Protein AF-A0A6C0KZP8-F1 (afdb_monomer_lite)

Radius of gyration: 28.3 Å; chains: 1; bounding box: 44×33×74 Å

pLDDT: mean 78.96, std 12.39, range [49.78, 97.56]

Organism: NCBI:txid1070528

Structure (mmCIF, N/CA/C/O backbone):
data_AF-A0A6C0KZP8-F1
#
_entry.id   AF-A0A6C0KZP8-F1
#
loop_
_atom_site.group_PDB
_atom_site.id
_atom_site.type_symbol
_atom_site.label_atom_id
_atom_site.label_alt_id
_atom_site.label_comp_id
_atom_site.label_asym_id
_atom_site.label_entity_id
_atom_site.label_seq_id
_atom_site.pdbx_PDB_ins_code
_atom_site.Cartn_x
_atom_site.Cartn_y
_atom_site.Cartn_z
_atom_site.occupancy
_atom_site.B_iso_or_equiv
_atom_site.auth_seq_id
_atom_site.auth_comp_id
_atom_site.auth_asym_id
_atom_site.auth_atom_id
_atom_site.pdbx_PDB_model_num
ATOM 1 N N . MET A 1 1 ? 17.379 4.458 -38.848 1.00 66.50 1 MET A N 1
ATOM 2 C CA . MET A 1 1 ? 18.117 4.323 -37.575 1.00 66.50 1 MET A CA 1
ATOM 3 C C . MET A 1 1 ? 17.401 4.997 -36.400 1.00 66.50 1 MET A C 1
ATOM 5 O O . MET A 1 1 ? 17.116 4.318 -35.428 1.00 66.50 1 MET A O 1
ATOM 9 N N . PHE A 1 2 ? 17.013 6.278 -36.483 1.00 81.31 2 PHE A N 1
ATOM 10 C CA . PHE A 1 2 ? 16.270 6.936 -35.388 1.00 81.31 2 PHE A CA 1
ATOM 11 C C . PHE A 1 2 ? 14.881 6.336 -35.119 1.00 81.31 2 PHE A C 1
ATOM 13 O O . PHE A 1 2 ? 14.540 6.092 -33.972 1.00 81.31 2 PHE A O 1
ATOM 20 N N . ARG A 1 3 ? 14.112 5.997 -36.164 1.00 88.44 3 ARG A N 1
ATOM 21 C CA . ARG A 1 3 ? 12.767 5.398 -36.013 1.00 88.44 3 ARG A CA 1
ATOM 22 C C . ARG A 1 3 ? 12.780 4.064 -35.256 1.00 88.44 3 ARG A C 1
ATOM 24 O O . ARG A 1 3 ? 11.904 3.811 -34.439 1.00 88.44 3 ARG A O 1
ATOM 31 N N . THR A 1 4 ? 13.792 3.233 -35.505 1.00 92.12 4 THR A N 1
ATOM 32 C CA . THR A 1 4 ? 13.975 1.943 -34.825 1.00 92.12 4 THR A CA 1
ATOM 33 C C . THR A 1 4 ? 14.441 2.127 -33.382 1.00 92.12 4 THR A C 1
ATOM 35 O O . THR A 1 4 ? 13.974 1.412 -32.503 1.00 92.12 4 THR A O 1
ATOM 38 N N . LEU A 1 5 ? 15.295 3.123 -33.118 1.00 94.81 5 LEU A N 1
ATOM 39 C CA . LEU A 1 5 ? 15.718 3.488 -31.763 1.00 94.81 5 LEU A CA 1
ATOM 40 C C . LEU A 1 5 ? 14.537 4.003 -30.924 1.00 94.81 5 LEU A C 1
ATOM 42 O O . LEU A 1 5 ? 14.352 3.571 -29.791 1.00 94.81 5 LEU A O 1
ATOM 46 N N . SER A 1 6 ? 13.703 4.876 -31.495 1.00 94.69 6 SER A N 1
ATOM 47 C CA . SER A 1 6 ? 12.502 5.394 -30.833 1.00 94.69 6 SER A CA 1
ATOM 48 C C . SER A 1 6 ? 11.494 4.287 -30.519 1.00 94.69 6 SER A C 1
ATOM 50 O O . SER A 1 6 ? 10.936 4.271 -29.427 1.00 94.69 6 SER A O 1
ATOM 52 N N . LEU A 1 7 ? 11.299 3.330 -31.435 1.00 95.44 7 LEU A N 1
ATOM 53 C CA . LEU A 1 7 ? 10.453 2.154 -31.201 1.00 95.44 7 LEU A CA 1
ATOM 54 C C . LEU A 1 7 ? 10.996 1.261 -30.080 1.00 95.44 7 LEU A C 1
ATOM 56 O O . LEU A 1 7 ? 10.230 0.833 -29.220 1.00 95.44 7 LEU A O 1
ATOM 60 N N . ALA A 1 8 ? 12.307 1.011 -30.057 1.00 95.44 8 ALA A N 1
ATOM 61 C CA . ALA A 1 8 ? 12.935 0.221 -29.002 1.00 95.44 8 ALA A CA 1
ATOM 62 C C . ALA A 1 8 ? 12.774 0.885 -27.625 1.00 95.44 8 ALA A C 1
ATOM 64 O O . ALA A 1 8 ? 12.416 0.222 -26.655 1.00 95.44 8 ALA A O 1
ATOM 65 N N . LEU A 1 9 ? 12.970 2.203 -27.547 1.00 96.38 9 LEU A N 1
ATOM 66 C CA . LEU A 1 9 ? 12.841 2.958 -26.302 1.00 96.38 9 LEU A CA 1
ATOM 67 C C . LEU A 1 9 ? 11.388 3.004 -25.808 1.00 96.38 9 LEU A C 1
ATOM 69 O O . LEU A 1 9 ? 11.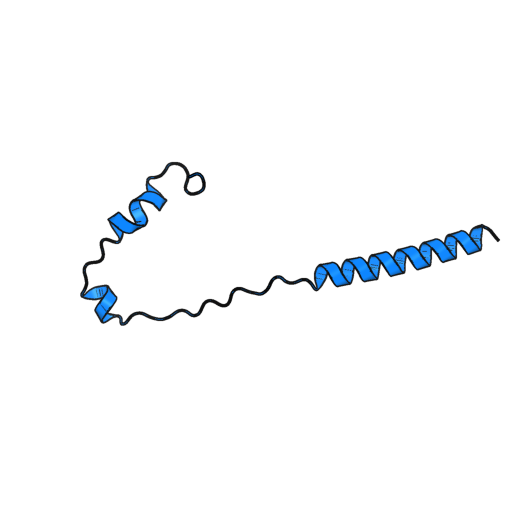138 2.852 -24.614 1.00 96.38 9 LEU A O 1
ATOM 73 N N . LEU A 1 10 ? 10.426 3.125 -26.727 1.00 96.31 10 LEU A N 1
ATOM 74 C CA . LEU A 1 10 ? 9.000 3.052 -26.415 1.00 96.31 10 LEU A CA 1
ATOM 75 C C . LEU A 1 10 ? 8.605 1.674 -25.862 1.00 96.31 10 LEU A C 1
ATOM 77 O O . LEU A 1 10 ? 7.914 1.603 -24.849 1.00 96.31 10 LEU A O 1
ATOM 81 N N . LEU A 1 11 ? 9.088 0.586 -26.466 1.00 97.25 11 LEU A N 1
ATOM 82 C CA . LEU A 1 11 ? 8.833 -0.773 -25.975 1.00 97.25 11 LEU A CA 1
ATOM 83 C C . LEU A 1 11 ? 9.423 -0.999 -24.580 1.00 97.25 11 LEU A C 1
ATOM 85 O O . LEU A 1 11 ? 8.735 -1.510 -23.698 1.00 97.25 11 LEU A O 1
ATOM 89 N N . ILE A 1 12 ? 10.664 -0.564 -24.355 1.00 97.31 12 ILE A N 1
ATOM 90 C CA . ILE A 1 12 ? 11.317 -0.640 -23.042 1.00 97.31 12 ILE A CA 1
ATOM 91 C C . ILE A 1 12 ? 10.523 0.159 -21.996 1.00 97.31 12 ILE A C 1
ATOM 93 O O . ILE A 1 12 ? 10.305 -0.322 -20.884 1.00 97.31 12 ILE A O 1
ATOM 97 N N . GLY A 1 13 ? 10.032 1.346 -22.359 1.00 97.00 13 GLY A N 1
ATOM 98 C CA . GLY A 1 13 ? 9.194 2.170 -21.488 1.00 97.00 13 GLY A CA 1
ATOM 99 C C . GLY A 1 13 ? 7.897 1.471 -21.077 1.00 97.00 13 GLY A C 1
ATOM 100 O O . GLY A 1 13 ? 7.565 1.444 -19.893 1.00 97.00 13 GLY A O 1
ATOM 101 N N . ILE A 1 14 ? 7.196 0.841 -22.023 1.00 97.56 14 ILE A N 1
ATOM 102 C CA . ILE A 1 14 ? 5.963 0.088 -21.742 1.00 97.56 14 ILE A CA 1
ATOM 103 C C . ILE A 1 14 ? 6.242 -1.073 -20.775 1.00 97.56 14 ILE A C 1
ATOM 105 O O . ILE A 1 14 ? 5.490 -1.282 -19.821 1.00 97.56 14 ILE A O 1
ATOM 109 N N . VAL A 1 15 ? 7.349 -1.797 -20.962 1.00 97.44 15 VAL A N 1
ATOM 110 C CA . VAL A 1 15 ? 7.750 -2.884 -20.055 1.00 97.44 15 VAL A CA 1
ATOM 111 C C . VAL A 1 15 ? 7.990 -2.356 -18.637 1.00 97.44 15 VAL A C 1
ATOM 113 O O . VAL A 1 15 ? 7.464 -2.914 -17.677 1.00 97.44 15 VAL A O 1
ATOM 116 N N . PHE A 1 16 ? 8.704 -1.243 -18.473 1.00 96.94 16 PHE A N 1
ATOM 117 C CA . PHE A 1 16 ? 8.927 -0.680 -17.138 1.00 96.94 16 PHE A CA 1
ATOM 118 C C . PHE A 1 16 ? 7.646 -0.165 -16.475 1.00 96.94 16 PHE A C 1
ATOM 120 O O . PHE A 1 16 ? 7.456 -0.387 -15.277 1.00 96.94 16 PHE A O 1
ATOM 127 N N . ILE A 1 17 ? 6.739 0.453 -17.237 1.00 96.62 17 ILE A N 1
ATOM 128 C CA . ILE A 1 17 ? 5.435 0.905 -16.728 1.00 96.62 17 ILE A CA 1
ATOM 129 C C . ILE A 1 17 ? 4.609 -0.286 -16.230 1.00 96.62 17 ILE A C 1
ATOM 131 O O . ILE A 1 17 ? 4.074 -0.243 -15.124 1.00 96.62 17 ILE A O 1
ATOM 135 N N . THR A 1 18 ? 4.534 -1.371 -17.006 1.00 95.62 18 THR A N 1
ATOM 136 C CA . THR A 1 18 ? 3.764 -2.568 -16.621 1.00 95.62 18 THR A CA 1
ATOM 137 C C . THR A 1 18 ? 4.341 -3.259 -15.380 1.00 95.62 18 THR A C 1
ATOM 139 O O . THR A 1 18 ? 3.586 -3.646 -14.485 1.00 95.62 18 THR A O 1
ATOM 142 N N . ILE A 1 19 ? 5.669 -3.343 -15.250 1.00 95.19 19 ILE A N 1
ATOM 143 C CA . ILE A 1 19 ? 6.327 -3.870 -14.041 1.00 95.19 19 ILE A CA 1
ATOM 144 C C . ILE A 1 19 ? 6.037 -2.981 -12.822 1.00 95.19 19 ILE A C 1
ATOM 146 O O . ILE A 1 19 ? 5.748 -3.490 -11.739 1.00 95.19 19 ILE A O 1
ATOM 150 N N . GLY A 1 20 ? 6.104 -1.657 -12.974 1.00 92.88 20 GLY A N 1
ATOM 151 C CA . GLY A 1 20 ? 5.804 -0.719 -11.889 1.00 92.88 20 GLY A CA 1
ATOM 152 C C . GLY A 1 20 ? 4.350 -0.812 -11.427 1.00 92.88 20 GLY A C 1
ATOM 153 O O . GLY A 1 20 ? 4.084 -0.902 -10.229 1.00 92.88 20 GLY A O 1
ATOM 154 N N . TYR A 1 21 ? 3.416 -0.864 -12.377 1.00 93.12 21 TYR A N 1
ATOM 155 C CA . TYR A 1 21 ? 1.986 -0.959 -12.096 1.00 93.12 21 TYR A CA 1
ATOM 156 C C . TYR A 1 21 ? 1.628 -2.259 -11.370 1.00 93.12 21 TYR A C 1
ATOM 158 O O . TYR A 1 21 ? 0.960 -2.229 -10.340 1.00 93.12 21 TYR A O 1
ATOM 166 N N . THR A 1 22 ? 2.138 -3.398 -11.846 1.00 89.56 22 THR A N 1
ATOM 167 C CA . THR A 1 22 ? 1.876 -4.700 -11.209 1.00 89.56 22 THR A CA 1
ATOM 168 C C . THR A 1 22 ? 2.412 -4.760 -9.780 1.00 89.56 22 THR A C 1
ATOM 170 O O . THR A 1 22 ? 1.695 -5.192 -8.881 1.00 89.56 22 THR A O 1
ATOM 173 N N . LYS A 1 23 ? 3.625 -4.254 -9.524 1.00 86.25 23 LYS A N 1
ATOM 174 C CA . LYS A 1 23 ? 4.181 -4.161 -8.162 1.00 86.25 23 LYS A CA 1
ATOM 175 C C . LYS A 1 23 ? 3.348 -3.272 -7.238 1.00 86.25 23 LYS A C 1
ATOM 177 O O . LYS A 1 23 ? 3.180 -3.609 -6.071 1.00 86.25 23 LYS A O 1
ATOM 182 N N . MET A 1 24 ? 2.815 -2.164 -7.751 1.00 84.44 24 MET A N 1
ATOM 183 C CA . MET A 1 24 ? 1.963 -1.261 -6.975 1.00 84.44 24 MET A CA 1
ATOM 184 C C . MET A 1 24 ? 0.648 -1.933 -6.563 1.00 84.44 24 MET A C 1
ATOM 186 O O . MET A 1 24 ? 0.225 -1.790 -5.422 1.00 84.44 24 MET A O 1
ATOM 190 N N . THR A 1 25 ? 0.025 -2.702 -7.458 1.00 77.56 25 THR A N 1
ATOM 191 C CA . THR A 1 25 ? -1.232 -3.412 -7.171 1.00 77.56 25 THR A CA 1
ATOM 192 C C . THR A 1 25 ? -1.055 -4.570 -6.186 1.00 77.56 25 THR A C 1
ATOM 194 O O . THR A 1 25 ? -1.986 -4.896 -5.459 1.00 77.56 25 THR A O 1
ATOM 197 N N . ILE A 1 26 ? 0.125 -5.194 -6.139 1.00 78.06 26 ILE A N 1
ATOM 198 C CA . ILE A 1 26 ? 0.394 -6.355 -5.272 1.00 78.06 26 ILE A CA 1
ATOM 199 C C . ILE A 1 26 ? 0.702 -5.945 -3.820 1.00 78.06 26 ILE A C 1
ATOM 201 O O . ILE A 1 26 ? 0.599 -6.774 -2.916 1.00 78.06 26 ILE A O 1
ATOM 205 N N . ASN A 1 27 ? 1.012 -4.670 -3.562 1.00 75.88 27 ASN A N 1
ATOM 206 C CA . ASN A 1 27 ? 1.143 -4.135 -2.205 1.00 75.88 27 ASN A CA 1
ATOM 207 C C . ASN A 1 27 ? -0.237 -3.976 -1.545 1.00 75.88 27 ASN A C 1
ATOM 209 O O . ASN A 1 27 ? -0.744 -2.872 -1.354 1.00 75.88 27 ASN A O 1
ATOM 213 N N . CYS A 1 28 ? -0.852 -5.097 -1.182 1.00 74.25 28 CYS A N 1
ATOM 214 C CA . CYS A 1 28 ? -1.993 -5.111 -0.281 1.00 74.25 28 CYS A CA 1
ATOM 215 C C . CYS A 1 28 ? -1.477 -4.860 1.146 1.00 74.25 28 CYS A C 1
ATOM 217 O O . CYS A 1 28 ? -0.659 -5.652 1.622 1.00 74.25 28 CYS A O 1
ATOM 219 N N . PRO A 1 29 ? -1.927 -3.802 1.847 1.00 77.62 29 PRO A N 1
ATOM 220 C CA . PRO A 1 29 ? -1.619 -3.655 3.264 1.00 77.62 29 PRO A CA 1
ATOM 221 C C . PRO A 1 29 ? -2.135 -4.883 4.020 1.00 77.62 29 PRO A C 1
ATOM 223 O O . PRO A 1 29 ? -3.197 -5.422 3.687 1.00 77.62 29 PRO A O 1
ATOM 226 N N . GLU A 1 30 ? -1.378 -5.345 5.016 1.00 76.62 30 GLU A N 1
ATOM 227 C CA . GLU A 1 30 ? -1.778 -6.496 5.822 1.00 76.62 30 GLU A CA 1
ATOM 228 C C . GLU A 1 30 ? -3.182 -6.270 6.392 1.00 76.62 30 GLU A C 1
ATOM 230 O O . GLU A 1 30 ? -3.474 -5.253 7.028 1.00 76.62 30 GLU A O 1
ATOM 235 N N . LYS A 1 31 ? -4.083 -7.221 6.133 1.00 75.00 31 LYS A N 1
ATOM 236 C CA . LYS A 1 31 ? -5.444 -7.157 6.657 1.00 75.00 31 LYS A CA 1
ATOM 237 C C . LYS A 1 31 ? -5.368 -7.322 8.170 1.00 75.00 31 LYS A C 1
ATOM 239 O O . LYS A 1 31 ? -5.000 -8.396 8.643 1.00 75.00 31 LYS A O 1
ATOM 244 N N . ILE A 1 32 ? -5.744 -6.282 8.915 1.00 77.44 32 ILE A N 1
ATOM 245 C CA . ILE A 1 32 ? -5.834 -6.345 10.377 1.00 77.44 32 ILE A CA 1
ATOM 246 C C . ILE A 1 32 ? -6.765 -7.509 10.743 1.00 77.44 32 ILE A C 1
ATOM 248 O O . ILE A 1 32 ? -7.950 -7.511 10.397 1.00 77.44 32 ILE A O 1
ATO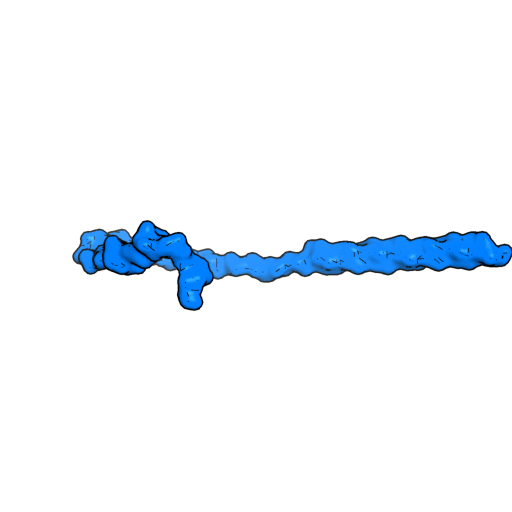M 252 N N . GLN A 1 33 ? -6.216 -8.531 11.399 1.00 78.88 33 GLN A N 1
ATOM 253 C CA . GLN A 1 33 ? -6.981 -9.680 11.868 1.00 78.88 33 GLN A CA 1
ATOM 254 C C . GLN A 1 33 ? -7.522 -9.371 13.263 1.00 78.88 33 GLN A C 1
ATOM 256 O O . GLN A 1 33 ? -6.783 -9.377 14.246 1.00 78.88 33 GLN A O 1
ATOM 261 N N . TYR A 1 34 ? -8.821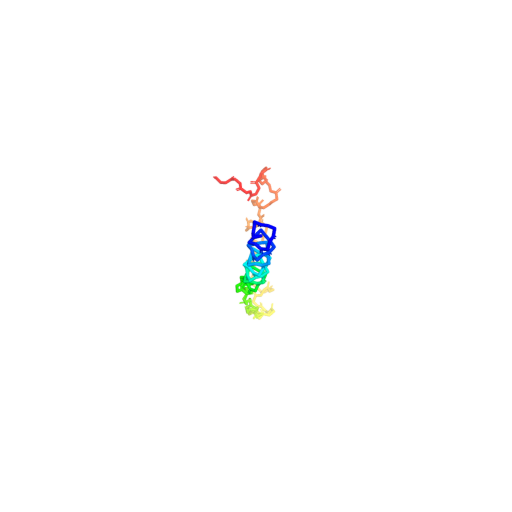 -9.098 13.361 1.00 77.12 34 TYR A N 1
ATOM 262 C CA . TYR A 1 34 ? -9.486 -8.950 14.651 1.00 77.12 34 TYR A CA 1
ATOM 263 C C . TYR A 1 34 ? -9.892 -10.325 15.176 1.00 77.12 34 TYR A C 1
ATOM 265 O O . TYR A 1 34 ? -10.665 -11.042 14.541 1.00 77.12 34 TYR A O 1
ATOM 273 N N . ARG A 1 35 ? -9.405 -10.687 16.364 1.00 75.81 35 ARG A N 1
ATOM 274 C CA . ARG A 1 35 ? -9.945 -11.814 17.124 1.00 75.81 35 ARG A CA 1
ATOM 275 C C . ARG A 1 35 ? -11.039 -11.282 18.042 1.00 75.81 35 ARG A C 1
ATOM 277 O O . ARG A 1 35 ? -10.737 -10.660 19.056 1.00 75.81 35 ARG A O 1
ATOM 284 N N . TYR A 1 36 ? -12.300 -11.523 17.692 1.00 72.12 36 TYR A N 1
ATOM 285 C CA . TYR A 1 36 ? -13.408 -11.239 18.601 1.00 72.12 36 TYR A CA 1
ATOM 286 C C . TYR A 1 36 ? -13.368 -12.247 19.754 1.00 72.12 36 TYR A C 1
ATOM 288 O O . TYR A 1 36 ? -13.504 -13.453 19.540 1.00 72.12 36 TYR A O 1
ATOM 296 N N . ILE A 1 37 ? -13.117 -11.760 20.968 1.00 75.31 37 ILE A N 1
ATOM 297 C CA . ILE A 1 37 ? -13.200 -12.557 22.192 1.00 75.31 37 ILE A CA 1
ATOM 298 C C . ILE A 1 37 ? -14.595 -12.298 22.764 1.00 75.31 37 ILE A C 1
ATOM 300 O O . ILE A 1 37 ? -14.826 -11.194 23.261 1.00 75.31 37 ILE A O 1
ATOM 304 N N . PRO A 1 38 ? -15.530 -13.262 22.684 1.00 67.75 38 PRO A N 1
ATOM 305 C CA . PRO A 1 38 ? -16.827 -13.092 23.314 1.00 67.75 38 PRO A CA 1
ATOM 306 C C . PRO A 1 38 ? -16.619 -12.998 24.826 1.00 67.75 38 PRO A C 1
ATOM 308 O O . PRO A 1 38 ? -15.988 -13.872 25.430 1.00 67.75 38 PRO A O 1
ATOM 311 N N . ARG A 1 39 ? -17.136 -11.935 25.442 1.00 67.25 39 ARG A N 1
ATOM 312 C CA . ARG A 1 39 ? -17.295 -11.904 26.897 1.00 67.25 39 ARG A CA 1
ATOM 313 C C . ARG A 1 39 ? -18.403 -12.887 27.263 1.00 67.25 39 ARG A C 1
ATOM 315 O O . ARG A 1 39 ? -19.266 -13.209 26.443 1.00 67.25 39 ARG A O 1
ATOM 322 N N . LYS A 1 40 ? -18.364 -13.438 28.475 1.00 74.94 40 LYS A N 1
ATOM 323 C CA . LYS A 1 40 ? -19.451 -14.316 28.922 1.00 74.94 40 LYS A CA 1
ATOM 324 C C . LYS A 1 40 ? -20.711 -13.458 29.036 1.00 74.94 40 LYS A C 1
ATOM 326 O O . LYS A 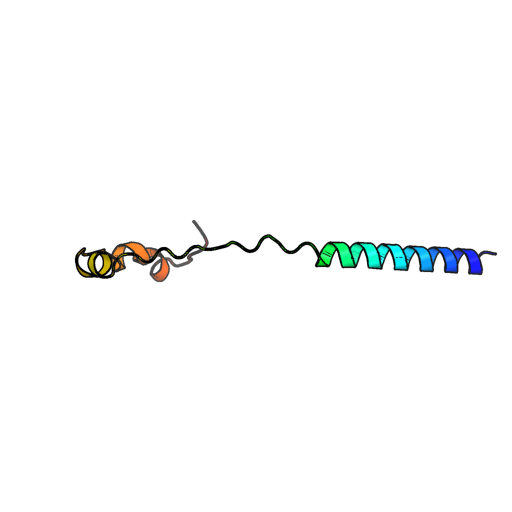1 40 ? -20.664 -12.419 29.678 1.00 74.94 40 LYS A O 1
ATOM 331 N N . ILE A 1 41 ? -21.827 -13.915 28.465 1.00 62.28 41 ILE A N 1
ATOM 332 C CA . ILE A 1 41 ? -23.136 -13.225 28.486 1.00 62.28 41 ILE A CA 1
ATOM 333 C C . ILE A 1 41 ? -23.487 -12.727 29.901 1.00 62.28 41 ILE A C 1
ATOM 335 O O . ILE A 1 41 ? -23.958 -11.611 30.093 1.00 62.28 41 ILE A O 1
ATOM 339 N N . TYR A 1 42 ? -23.170 -13.540 30.909 1.00 58.62 42 TYR A N 1
ATOM 340 C CA . TYR A 1 42 ? -23.385 -13.223 32.316 1.00 58.62 42 TYR A CA 1
ATOM 341 C C . TYR A 1 42 ? -22.585 -12.006 32.806 1.00 58.62 42 TYR A C 1
ATOM 343 O O . TYR A 1 42 ? -23.089 -11.247 33.618 1.00 58.62 42 TYR A O 1
ATOM 351 N N . GLU A 1 43 ? -21.372 -11.767 32.309 1.00 63.53 43 GLU A N 1
ATOM 352 C CA . GLU A 1 43 ? -20.570 -10.600 32.701 1.00 63.53 43 GLU A CA 1
ATOM 353 C C . GLU A 1 43 ? -21.112 -9.296 32.089 1.00 63.53 43 GLU A C 1
ATOM 355 O O . GLU A 1 43 ? -20.987 -8.240 32.700 1.00 63.53 43 GLU A O 1
ATOM 360 N N . GLU A 1 44 ? -21.752 -9.359 30.918 1.00 63.91 44 GLU A N 1
ATOM 361 C CA . GLU A 1 44 ? -22.374 -8.193 30.268 1.00 63.91 44 GLU A CA 1
ATOM 362 C C . GLU A 1 44 ? -23.732 -7.823 30.880 1.00 63.91 44 GLU A C 1
ATOM 364 O O . GLU A 1 44 ? -24.135 -6.666 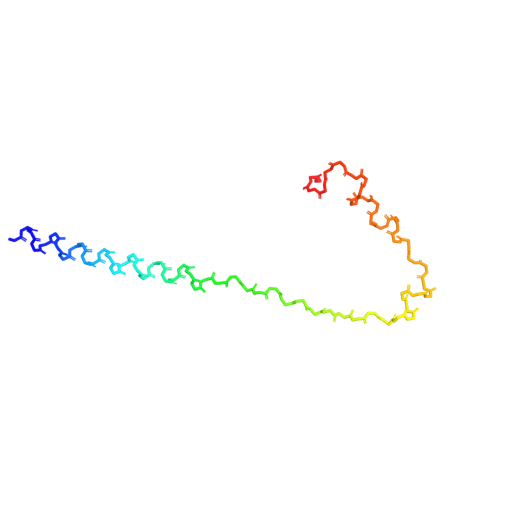30.822 1.00 63.91 44 GLU A O 1
ATOM 369 N N . GLN A 1 45 ? -24.442 -8.796 31.462 1.00 63.25 45 GLN A N 1
ATOM 370 C CA . GLN A 1 45 ? -25.779 -8.593 32.031 1.00 63.25 45 GLN A CA 1
ATOM 371 C C . GLN A 1 45 ? -25.785 -8.393 33.554 1.00 63.25 45 GLN A C 1
ATOM 373 O O . GLN A 1 45 ? -26.718 -7.790 34.076 1.00 63.25 45 GLN A O 1
ATOM 378 N N . ILE A 1 46 ? -24.790 -8.925 34.276 1.00 65.31 46 ILE A N 1
ATOM 379 C CA . ILE A 1 46 ? -24.740 -8.877 35.751 1.00 65.31 46 ILE A CA 1
ATOM 380 C C . ILE A 1 46 ? -23.995 -7.637 36.255 1.00 65.31 46 ILE A C 1
ATOM 382 O O . ILE A 1 46 ? -24.338 -7.113 37.314 1.00 65.31 46 ILE A O 1
ATOM 386 N N . TYR A 1 47 ? -22.982 -7.163 35.527 1.00 69.38 47 TYR A N 1
ATOM 387 C CA . TYR A 1 47 ? -22.247 -5.962 35.909 1.00 69.38 47 TYR A CA 1
ATOM 388 C C . TYR A 1 47 ? -22.846 -4.750 35.206 1.00 69.38 47 TYR A C 1
ATOM 390 O O . TYR A 1 47 ? -22.826 -4.670 33.981 1.00 69.38 47 TYR A O 1
ATOM 398 N N . ASP A 1 48 ? -23.354 -3.803 35.995 1.00 66.12 48 ASP A N 1
ATOM 399 C CA . ASP A 1 48 ? -23.826 -2.515 35.496 1.00 66.12 48 ASP A CA 1
ATOM 400 C C . ASP A 1 48 ? -22.633 -1.744 34.914 1.00 66.12 48 ASP A C 1
ATOM 402 O O . ASP A 1 48 ? -21.791 -1.204 35.637 1.00 66.12 48 ASP A O 1
ATOM 406 N N . GLN A 1 49 ? -22.480 -1.795 33.592 1.00 69.50 49 GLN A N 1
ATOM 407 C CA . GLN A 1 49 ? -21.509 -0.975 32.883 1.00 69.50 49 GLN A CA 1
ATOM 408 C C . GLN A 1 49 ? -22.215 0.318 32.494 1.00 69.50 49 GLN A C 1
ATOM 410 O O . GLN A 1 49 ? -23.216 0.278 31.785 1.00 69.50 49 GLN A O 1
ATOM 415 N N . ASP A 1 50 ? -21.683 1.467 32.918 1.00 74.69 50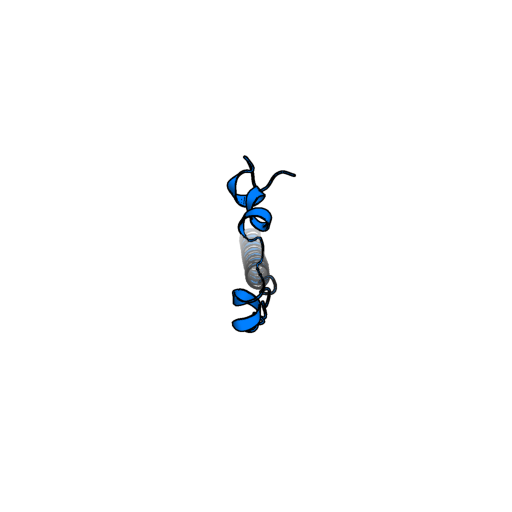 ASP A N 1
ATOM 416 C CA . ASP A 1 50 ? -22.170 2.780 32.479 1.00 74.69 50 ASP A CA 1
ATOM 417 C C . ASP A 1 50 ? -21.813 3.014 30.998 1.00 74.69 50 ASP A C 1
ATOM 419 O O . ASP A 1 50 ? -20.887 3.749 30.646 1.00 74.69 50 ASP A O 1
ATOM 423 N N . ILE A 1 51 ? -22.532 2.319 30.113 1.00 74.81 51 ILE A N 1
ATOM 424 C CA . ILE A 1 51 ? -22.398 2.398 28.656 1.00 74.81 51 ILE A CA 1
ATOM 425 C C . ILE A 1 51 ? -22.682 3.832 28.203 1.00 74.81 51 ILE A C 1
ATOM 427 O O . ILE A 1 51 ? -21.981 4.375 27.350 1.00 74.81 51 ILE A O 1
ATOM 431 N N . MET A 1 52 ? -23.678 4.478 28.810 1.00 74.19 52 MET A N 1
ATOM 432 C CA . MET A 1 52 ? -24.066 5.836 28.450 1.00 74.19 52 MET A CA 1
ATOM 433 C C . MET A 1 52 ? -22.943 6.835 28.744 1.00 74.19 52 MET A C 1
ATOM 435 O O . MET A 1 52 ? -22.644 7.671 27.894 1.00 74.19 52 MET A O 1
ATOM 439 N N . GLY A 1 53 ? -22.281 6.733 29.900 1.00 78.75 53 GLY A N 1
ATOM 440 C CA . GLY A 1 53 ? -21.116 7.547 30.242 1.00 78.75 53 GLY A CA 1
ATOM 441 C C . GLY A 1 53 ? -19.898 7.258 29.365 1.00 78.75 53 GLY A C 1
ATOM 442 O O . GLY A 1 53 ? -19.242 8.197 28.913 1.00 78.75 53 GLY A O 1
ATOM 443 N N . GLN A 1 54 ? -19.629 5.985 29.058 1.00 78.56 54 GLN A N 1
ATOM 444 C CA . GLN A 1 54 ? -18.477 5.573 28.242 1.00 78.56 54 GLN A CA 1
ATOM 445 C C . GLN A 1 54 ? -18.542 6.077 26.797 1.00 78.56 54 GLN A C 1
ATOM 447 O O . GLN A 1 54 ? -17.515 6.453 26.235 1.00 78.56 54 GLN A O 1
ATOM 452 N N . PHE A 1 55 ? -19.734 6.110 26.199 1.00 79.44 55 PHE A N 1
ATOM 453 C CA . PHE A 1 55 ? -19.917 6.528 24.806 1.00 79.44 55 PHE A CA 1
ATOM 454 C C . PHE A 1 55 ? -20.480 7.947 24.662 1.00 79.44 55 PHE A C 1
ATOM 456 O O . PHE A 1 55 ? -20.706 8.406 23.543 1.00 79.44 55 PHE A O 1
ATOM 463 N N . LYS A 1 56 ? -20.670 8.677 25.769 1.00 81.50 56 LYS A N 1
ATOM 464 C CA . LYS A 1 56 ? -21.262 10.023 25.783 1.00 81.50 56 LYS A CA 1
ATOM 465 C C . LYS A 1 56 ? -20.572 10.982 24.815 1.00 81.50 56 LYS A C 1
ATOM 467 O O . LYS A 1 56 ? -21.248 11.733 24.115 1.00 81.50 56 LYS A O 1
ATOM 472 N N . THR A 1 57 ? -19.246 10.959 24.778 1.00 75.62 57 THR A N 1
ATOM 473 C CA . THR A 1 57 ? -18.421 11.836 23.936 1.00 75.62 57 THR A CA 1
ATOM 474 C C . THR A 1 57 ? -18.604 11.557 22.447 1.00 75.62 57 THR A C 1
ATOM 476 O O . THR A 1 57 ? -18.605 12.489 21.657 1.00 75.62 57 THR A O 1
ATOM 479 N N . MET A 1 58 ? -18.897 10.315 22.047 1.00 72.44 58 MET A N 1
ATOM 480 C CA . MET A 1 58 ? -19.115 9.976 20.632 1.00 72.44 58 MET A CA 1
ATOM 481 C C . MET A 1 58 ? -20.356 10.640 20.026 1.00 72.44 58 MET A C 1
ATOM 483 O O . MET A 1 58 ? -20.420 10.817 18.813 1.00 72.44 58 MET A O 1
ATOM 487 N N . PHE A 1 59 ? -21.344 10.982 20.857 1.00 79.31 59 PHE A N 1
ATOM 488 C CA . PHE A 1 59 ? -22.626 11.529 20.404 1.00 79.31 59 PHE A CA 1
ATOM 489 C C . PHE A 1 59 ? -22.845 12.988 20.802 1.00 79.31 59 PHE A C 1
ATOM 491 O O . PHE A 1 59 ? -23.657 13.669 20.181 1.00 79.31 59 PHE A O 1
ATOM 498 N N . ASN A 1 60 ? -22.159 13.458 21.848 1.00 77.25 60 ASN A N 1
ATOM 499 C CA . ASN A 1 60 ? -22.316 14.822 22.350 1.00 77.25 60 ASN A CA 1
ATOM 500 C C . ASN A 1 60 ? -21.176 15.756 21.938 1.00 77.25 60 ASN A C 1
ATOM 502 O O . ASN A 1 60 ? -21.362 16.972 22.016 1.00 77.25 60 ASN A O 1
ATOM 506 N N . ASP A 1 61 ? -20.031 15.231 21.489 1.00 77.31 61 ASP A N 1
ATOM 507 C CA . ASP A 1 61 ? -18.965 16.084 20.976 1.00 77.31 61 ASP A CA 1
ATOM 508 C C . ASP A 1 61 ? -19.282 16.518 19.546 1.00 77.31 61 ASP A C 1
ATOM 510 O O . ASP A 1 61 ? -19.738 15.748 18.700 1.00 77.31 61 ASP A O 1
ATOM 514 N N . LYS A 1 62 ? -19.052 17.806 19.286 1.00 71.88 62 LYS A N 1
ATOM 515 C CA . LYS A 1 62 ? -19.397 18.462 18.020 1.00 71.88 62 LYS A CA 1
ATOM 516 C C . LYS A 1 62 ? -18.564 17.944 16.841 1.00 71.88 62 LYS A C 1
ATOM 518 O O . LYS A 1 62 ? -18.968 18.142 15.698 1.00 71.88 62 LYS A O 1
ATOM 523 N N . ASP A 1 63 ? -17.429 17.302 17.126 1.00 65.19 63 ASP A N 1
ATOM 524 C CA . ASP A 1 63 ? -16.549 16.691 16.136 1.00 65.19 63 ASP A CA 1
ATOM 525 C C . ASP A 1 63 ? -15.787 15.488 16.745 1.00 65.19 63 ASP A C 1
ATOM 527 O O . ASP A 1 63 ? -14.980 15.680 17.656 1.00 65.19 63 ASP A O 1
ATOM 531 N N . PRO A 1 64 ? -16.026 14.244 16.289 1.00 62.97 64 PRO A N 1
ATOM 532 C CA . PRO A 1 64 ? -15.403 13.048 16.860 1.00 62.97 64 PRO A CA 1
ATOM 533 C C . PRO A 1 64 ? -13.936 12.833 16.437 1.00 62.97 64 PRO A C 1
ATOM 535 O O . PRO A 1 64 ? -13.312 11.874 16.894 1.00 62.97 64 PRO A O 1
ATOM 538 N N . TYR A 1 65 ? -13.376 13.686 15.569 1.00 58.41 65 TYR A N 1
ATOM 539 C CA . TYR A 1 65 ? -12.039 13.499 14.982 1.00 58.41 65 TYR A CA 1
ATOM 540 C C . TYR A 1 65 ? -10.989 14.543 15.379 1.00 58.41 65 TYR A C 1
ATOM 542 O O . TYR A 1 65 ? -9.808 14.344 15.093 1.00 58.41 65 TYR A O 1
ATOM 550 N N . LEU A 1 66 ? -11.374 15.631 16.044 1.00 56.00 66 LEU A N 1
ATOM 551 C CA . LEU A 1 66 ? -10.452 16.693 16.446 1.00 56.00 66 LEU A CA 1
ATOM 552 C C . LEU A 1 66 ? -10.380 16.756 17.973 1.00 56.00 66 LEU A C 1
ATOM 554 O O . LEU A 1 66 ? -11.274 17.289 18.625 1.00 56.00 66 LEU A O 1
ATOM 558 N N . ARG A 1 67 ? -9.305 16.185 18.524 1.00 49.78 67 ARG A N 1
ATOM 559 C CA . ARG A 1 67 ? -8.887 16.400 19.911 1.00 49.78 67 ARG A CA 1
ATOM 560 C C . ARG A 1 67 ? -7.875 17.532 19.984 1.00 49.78 67 ARG A C 1
ATOM 562 O O . ARG A 1 67 ? -6.964 17.539 19.127 1.00 49.78 67 ARG A O 1
#

Secondary structure (DSSP, 8-state):
-HHHHHHHHHHHHHHHHHHHHHHHHH-PPP-------PPPHHHHHHS---HHHHHHHHHHSS-TT--

Foldseek 3Di:
DVVVVVVVVVVVVVVVVVVVVVVVVPPDPPDPDDDDDDDDPCVVPVDDDPPCVVCVCVPPPPDPPDD

Sequence (67 aa):
MFRTLSLALLLIGIVFITIGYTKMTINCPEKIQYRYIPRKIYEEQIYDQDIMGQFKTMFNDKDPYLR